Protein AF-A0A847N8X1-F1 (afdb_mon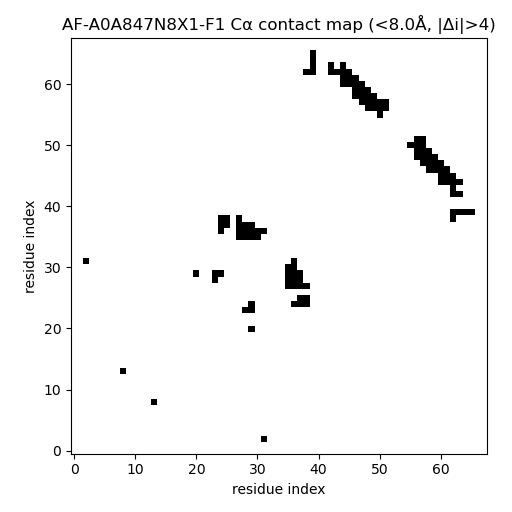omer)

Foldseek 3Di:
DDQDDDDDDDPVVVVVVCVPQVVCAQVQNDAGPNDGHHDDPPFDKDWDWDDPDPPDIDIDIDTDDPPD

Solvent-accessible surface area (backbone atoms only — not comparable to full-atom values): 4625 Å² total; per-residue (Å²): 134,87,90,77,88,89,84,89,75,54,75,65,57,51,50,54,48,51,69,46,51,54,56,29,36,79,67,49,64,30,65,56,100,87,43,70,46,71,75,66,90,90,56,76,71,52,72,48,80,46,75,84,49,102,86,38,76,46,80,49,75,50,62,84,65,92,87,116

Structure (mmCIF, N/CA/C/O backbone):
data_AF-A0A847N8X1-F1
#
_entry.id   AF-A0A847N8X1-F1
#
loop_
_atom_site.group_PDB
_atom_site.id
_atom_site.type_symbol
_atom_site.label_atom_id
_atom_site.label_alt_id
_atom_site.label_comp_id
_atom_site.label_asym_id
_atom_site.label_entity_id
_atom_site.label_seq_id
_atom_site.pdbx_PDB_ins_code
_atom_site.Cartn_x
_atom_site.Cartn_y
_atom_site.Cartn_z
_atom_site.occupancy
_atom_site.B_iso_or_equiv
_atom_site.auth_seq_id
_atom_site.auth_comp_id
_atom_site.auth_asym_id
_atom_site.auth_atom_id
_atom_site.pdbx_PDB_model_num
ATOM 1 N N . MET A 1 1 ? -8.647 14.408 7.778 1.00 46.66 1 MET A N 1
ATOM 2 C CA . MET A 1 1 ? -7.353 14.121 8.441 1.00 46.66 1 MET A CA 1
ATOM 3 C C . MET A 1 1 ? -6.376 13.594 7.396 1.00 46.66 1 MET A C 1
ATOM 5 O O . MET A 1 1 ? -6.828 12.936 6.467 1.00 46.66 1 MET A O 1
ATOM 9 N N . LYS A 1 2 ? -5.084 13.944 7.461 1.00 50.50 2 LYS A N 1
ATOM 10 C CA . LYS A 1 2 ? -4.060 13.416 6.540 1.00 50.50 2 LYS A CA 1
ATOM 11 C C . LYS A 1 2 ? -3.318 12.283 7.247 1.00 50.50 2 LYS A C 1
ATOM 13 O O . LYS A 1 2 ? -2.368 12.550 7.968 1.00 50.50 2 LYS A O 1
ATOM 18 N N . TYR A 1 3 ? -3.775 11.053 7.047 1.00 63.69 3 TYR A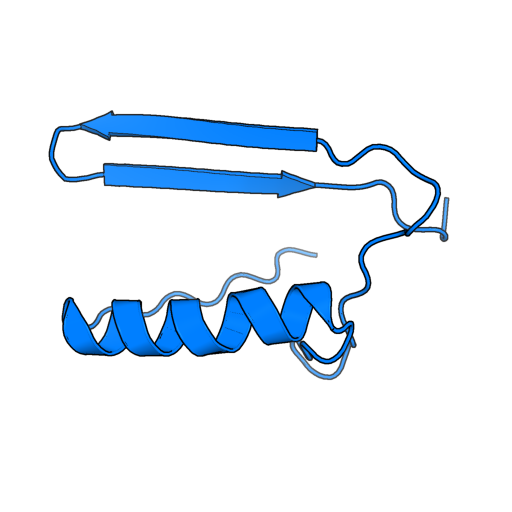 N 1
ATOM 19 C CA . TYR A 1 3 ? -3.043 9.855 7.451 1.00 63.69 3 TYR A CA 1
ATOM 20 C C . TYR A 1 3 ? -1.966 9.607 6.392 1.00 63.69 3 TYR A C 1
ATOM 22 O O . TYR A 1 3 ? -2.275 9.164 5.285 1.00 63.69 3 TYR A O 1
ATOM 30 N N . GLN A 1 4 ? -0.728 10.015 6.667 1.00 63.69 4 GLN A N 1
ATOM 31 C CA . GLN A 1 4 ? 0.394 9.831 5.749 1.00 63.69 4 GLN A CA 1
ATOM 32 C C . GLN A 1 4 ? 1.586 9.280 6.527 1.00 63.69 4 GLN A C 1
ATOM 34 O O . GLN A 1 4 ? 2.185 9.988 7.330 1.00 63.69 4 GLN A O 1
ATOM 39 N N . GLU A 1 5 ? 1.934 8.026 6.255 1.00 66.12 5 GLU A N 1
ATOM 40 C CA . GLU A 1 5 ? 3.190 7.420 6.687 1.00 66.12 5 GLU A CA 1
ATOM 41 C C . GLU A 1 5 ? 4.176 7.455 5.514 1.00 66.12 5 GLU A C 1
ATOM 43 O O . GLU A 1 5 ? 3.862 7.013 4.407 1.00 66.12 5 GLU A O 1
ATOM 48 N N . GLU A 1 6 ? 5.366 8.011 5.742 1.00 69.56 6 GLU A N 1
ATOM 49 C CA . GLU A 1 6 ? 6.448 8.047 4.757 1.00 69.56 6 GLU A CA 1
ATOM 50 C C . GLU A 1 6 ? 7.555 7.089 5.193 1.00 69.56 6 GLU A C 1
ATOM 52 O O . GLU A 1 6 ? 8.144 7.240 6.263 1.00 69.56 6 GLU A O 1
ATOM 57 N N . PHE A 1 7 ? 7.851 6.102 4.350 1.00 74.06 7 PHE A N 1
ATOM 58 C CA . PHE A 1 7 ? 8.921 5.139 4.581 1.00 74.06 7 PHE A CA 1
ATOM 59 C C . PHE A 1 7 ? 9.867 5.110 3.381 1.00 74.06 7 PHE A C 1
ATOM 61 O O . PHE A 1 7 ? 9.428 5.129 2.230 1.00 74.06 7 PHE A O 1
ATOM 68 N N . VAL A 1 8 ? 11.173 5.043 3.644 1.00 77.25 8 VAL A N 1
ATOM 69 C CA . VAL A 1 8 ? 12.211 4.873 2.620 1.00 77.25 8 VAL A CA 1
ATOM 70 C C . VAL A 1 8 ? 12.880 3.527 2.858 1.00 77.25 8 VAL A C 1
ATOM 72 O O . VAL A 1 8 ? 13.466 3.311 3.913 1.00 77.25 8 VAL A O 1
ATOM 75 N N . GLY A 1 9 ? 12.800 2.632 1.875 1.00 84.38 9 GLY A N 1
ATOM 76 C CA . GLY A 1 9 ? 13.353 1.282 1.967 1.00 84.38 9 GLY A CA 1
ATOM 77 C C . GLY A 1 9 ? 13.809 0.734 0.618 1.00 84.38 9 GLY A C 1
ATOM 78 O O . GLY A 1 9 ? 13.683 1.380 -0.427 1.00 84.38 9 GLY A O 1
ATOM 79 N N . THR A 1 10 ? 14.357 -0.476 0.634 1.00 91.75 10 THR A N 1
ATOM 80 C CA . THR A 1 10 ? 14.755 -1.210 -0.571 1.00 91.75 10 THR A CA 1
ATOM 81 C C . THR A 1 10 ? 13.543 -1.722 -1.358 1.00 91.75 10 THR A C 1
ATOM 83 O O . THR A 1 10 ? 12.426 -1.826 -0.853 1.00 91.75 10 THR A O 1
ATOM 86 N N . LYS A 1 11 ? 13.765 -2.127 -2.617 1.00 90.62 11 LYS A N 1
ATOM 87 C CA . LYS A 1 11 ? 12.731 -2.771 -3.450 1.00 90.62 11 LYS A CA 1
ATOM 88 C C . LYS A 1 11 ? 12.113 -4.008 -2.779 1.00 90.62 11 LYS A C 1
ATOM 90 O O . LYS A 1 11 ? 10.929 -4.266 -2.982 1.00 90.62 11 LYS A O 1
ATOM 95 N N . ALA A 1 12 ? 12.907 -4.781 -2.033 1.00 93.00 12 ALA A N 1
ATOM 96 C CA . ALA A 1 12 ? 12.430 -5.969 -1.329 1.00 93.00 12 ALA A CA 1
ATOM 97 C C . ALA A 1 12 ? 11.456 -5.578 -0.211 1.00 93.00 12 ALA A C 1
ATOM 99 O O . ALA A 1 12 ? 10.320 -6.038 -0.214 1.00 93.00 12 ALA A O 1
ATOM 100 N N . GLU A 1 13 ? 11.855 -4.631 0.640 1.00 89.81 13 GLU A N 1
ATOM 101 C CA . GLU A 1 13 ? 11.019 -4.122 1.734 1.00 89.81 13 GLU A CA 1
ATOM 102 C C . GLU A 1 13 ? 9.715 -3.505 1.221 1.00 89.81 13 GLU A C 1
ATOM 104 O O . GLU A 1 13 ? 8.645 -3.804 1.749 1.00 89.81 13 GLU A O 1
ATOM 109 N N . LEU A 1 14 ? 9.771 -2.722 0.135 1.00 90.19 14 LEU A N 1
ATOM 110 C CA . LEU A 1 14 ? 8.568 -2.195 -0.512 1.00 90.19 14 LEU A CA 1
ATOM 111 C C . LEU A 1 14 ? 7.668 -3.323 -1.039 1.00 90.19 14 LEU A C 1
ATOM 113 O O . LEU A 1 14 ? 6.448 -3.261 -0.900 1.00 90.19 14 LEU A O 1
ATOM 117 N N . SER A 1 15 ? 8.250 -4.360 -1.650 1.00 91.19 15 SER A N 1
ATOM 118 C CA . SER A 1 15 ? 7.473 -5.490 -2.159 1.00 91.19 15 SER A CA 1
ATOM 119 C C . SER A 1 15 ? 6.782 -6.261 -1.039 1.00 91.19 15 SER A C 1
ATOM 121 O O . SER A 1 15 ? 5.642 -6.678 -1.240 1.00 91.19 15 SER A O 1
ATOM 123 N N . ASP A 1 16 ? 7.455 -6.498 0.084 1.00 92.94 16 ASP A N 1
ATOM 124 C CA . ASP A 1 16 ? 6.867 -7.188 1.233 1.00 92.94 16 ASP A CA 1
ATOM 125 C C . ASP A 1 16 ? 5.779 -6.331 1.884 1.00 92.94 16 ASP A C 1
ATOM 127 O O . ASP A 1 16 ? 4.692 -6.832 2.177 1.00 92.94 16 ASP A O 1
ATOM 131 N N . PHE A 1 17 ? 6.015 -5.022 2.002 1.00 89.44 17 PHE A N 1
ATOM 132 C CA . PHE A 1 17 ? 5.023 -4.071 2.495 1.00 89.44 17 PHE A CA 1
ATOM 133 C C . PHE A 1 17 ? 3.748 -4.076 1.641 1.00 89.44 17 PHE A C 1
ATOM 135 O O . PHE A 1 17 ? 2.657 -4.276 2.170 1.00 89.44 17 PHE A O 1
ATOM 142 N N . ILE A 1 18 ? 3.867 -3.944 0.314 1.00 90.56 18 ILE A N 1
ATOM 143 C CA . ILE A 1 18 ? 2.710 -3.961 -0.599 1.00 90.56 18 ILE A CA 1
ATOM 144 C C . ILE A 1 18 ? 1.958 -5.297 -0.512 1.00 90.56 18 ILE A C 1
ATOM 146 O O . ILE A 1 18 ? 0.727 -5.308 -0.454 1.00 90.56 18 ILE A O 1
ATOM 150 N N . LYS A 1 19 ? 2.681 -6.425 -0.472 1.00 91.75 19 LYS A N 1
ATOM 151 C CA . LYS A 1 19 ? 2.087 -7.770 -0.357 1.00 91.75 19 LYS A CA 1
ATOM 152 C C . LYS A 1 19 ? 1.379 -8.011 0.972 1.00 91.75 19 LYS A C 1
ATOM 154 O O . LYS A 1 19 ? 0.591 -8.947 1.056 1.00 91.75 19 LYS A O 1
ATOM 159 N N . LYS A 1 20 ? 1.656 -7.204 1.991 1.00 90.81 20 LYS A N 1
ATOM 160 C CA . LYS A 1 20 ? 0.973 -7.252 3.278 1.00 90.81 20 LYS A CA 1
ATOM 161 C C . LYS A 1 20 ? -0.217 -6.286 3.308 1.00 90.81 20 LYS A C 1
ATOM 163 O O . LYS A 1 20 ? -1.354 -6.717 3.475 1.00 90.81 20 LYS A O 1
ATOM 168 N N . VAL A 1 21 ? 0.038 -5.003 3.059 1.00 90.12 21 VAL A N 1
ATOM 169 C CA . VAL A 1 21 ? -0.943 -3.924 3.243 1.00 90.12 21 VAL A CA 1
ATOM 170 C C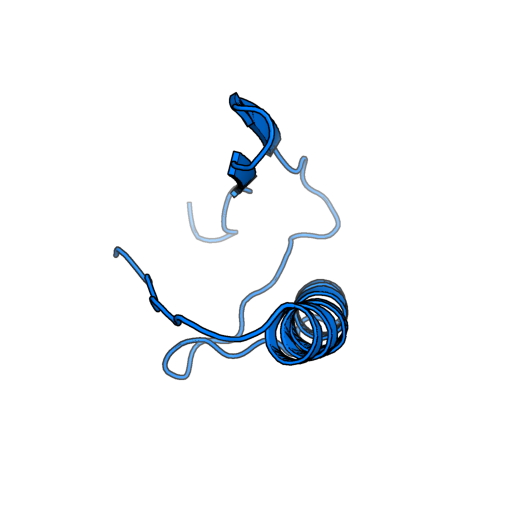 . VAL A 1 21 ? -2.116 -4.029 2.279 1.00 90.12 21 VAL A C 1
ATOM 172 O O . VAL A 1 21 ? -3.258 -3.861 2.697 1.00 90.12 21 VAL A O 1
ATOM 175 N N . ILE A 1 22 ? -1.863 -4.323 0.999 1.00 90.56 22 ILE A N 1
ATOM 176 C CA . ILE A 1 22 ? -2.943 -4.376 0.008 1.00 90.56 22 ILE A CA 1
ATOM 177 C C . ILE A 1 22 ? -3.927 -5.512 0.343 1.00 90.56 22 ILE A C 1
ATOM 179 O O . ILE A 1 22 ? -5.117 -5.228 0.469 1.00 90.56 22 ILE A O 1
ATOM 183 N N . PRO A 1 23 ? -3.500 -6.768 0.580 1.00 91.81 23 PRO A N 1
ATOM 184 C CA . PRO A 1 23 ? -4.425 -7.809 1.028 1.00 91.81 23 PRO A CA 1
ATOM 185 C C . PRO A 1 23 ? -5.138 -7.497 2.347 1.00 91.81 23 PRO A C 1
ATOM 187 O O . PRO A 1 23 ? -6.325 -7.790 2.460 1.00 91.81 23 PRO A O 1
ATOM 190 N N . GLU A 1 24 ? -4.459 -6.897 3.331 1.00 91.75 24 GLU A N 1
ATOM 191 C CA . GLU A 1 24 ? -5.094 -6.509 4.600 1.00 91.75 24 GLU A CA 1
ATOM 192 C C . GLU A 1 24 ? -6.182 -5.447 4.402 1.00 91.75 24 GLU A C 1
ATOM 194 O O . GLU A 1 24 ? -7.248 -5.553 5.014 1.00 91.75 24 GLU A O 1
ATOM 199 N N . LEU A 1 25 ? -5.963 -4.478 3.506 1.00 90.00 25 LEU A N 1
ATOM 200 C CA . LEU A 1 25 ? -6.957 -3.471 3.130 1.00 90.00 25 LEU A CA 1
ATOM 201 C C . LEU A 1 25 ? -8.204 -4.125 2.528 1.00 90.00 25 LEU A C 1
ATOM 203 O O . LEU A 1 25 ? -9.315 -3.889 3.000 1.00 90.00 25 LEU A O 1
ATOM 207 N N . PHE A 1 26 ? -8.027 -4.986 1.523 1.00 88.38 26 PHE A N 1
ATOM 208 C CA . PHE A 1 26 ? -9.146 -5.674 0.868 1.00 88.38 26 PHE A CA 1
ATOM 209 C C . PHE A 1 26 ? -9.84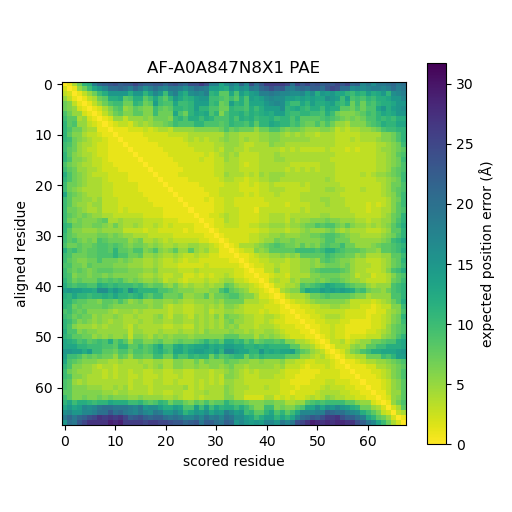4 -6.691 1.783 1.00 88.38 26 PHE A C 1
ATOM 211 O O . PHE A 1 26 ? -11.019 -6.988 1.588 1.00 88.38 26 PHE A O 1
ATOM 218 N N . ALA A 1 27 ? -9.151 -7.206 2.802 1.00 90.50 27 ALA A N 1
ATOM 219 C CA . ALA A 1 27 ? -9.741 -8.059 3.829 1.00 90.50 27 ALA A CA 1
ATOM 220 C C . ALA A 1 27 ? -10.448 -7.274 4.953 1.00 90.50 27 ALA A C 1
ATOM 222 O O . ALA A 1 27 ? -11.005 -7.906 5.853 1.00 90.50 27 ALA A O 1
ATOM 223 N N . GLY A 1 28 ? -10.397 -5.933 4.948 1.00 88.12 28 GLY A N 1
ATOM 224 C CA . GLY A 1 28 ? -10.952 -5.086 6.010 1.00 88.12 28 GLY A CA 1
ATOM 225 C C . GLY A 1 28 ? -10.233 -5.239 7.354 1.00 88.12 28 GLY A C 1
ATOM 226 O O . GLY A 1 28 ? -10.858 -5.101 8.404 1.00 88.12 28 GLY A O 1
ATOM 227 N N . LYS A 1 29 ? -8.942 -5.591 7.320 1.00 89.81 29 LYS A N 1
ATOM 228 C CA . LYS A 1 29 ? -8.082 -5.815 8.496 1.00 89.81 29 LYS A CA 1
ATOM 229 C C . LYS A 1 29 ? -6.974 -4.778 8.638 1.00 89.81 29 LYS A C 1
ATOM 231 O O . LYS A 1 29 ? -6.246 -4.816 9.621 1.00 89.81 29 LYS A O 1
ATOM 236 N N . LEU A 1 30 ? -6.815 -3.892 7.656 1.00 88.69 30 LEU A N 1
ATOM 237 C CA . LEU A 1 30 ? -5.822 -2.833 7.735 1.00 88.69 30 LEU A CA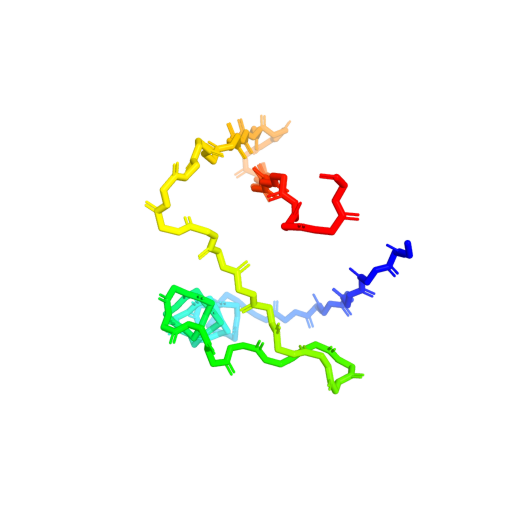 1
ATOM 238 C C . LEU A 1 30 ? -6.231 -1.833 8.817 1.00 88.69 30 LEU A C 1
ATOM 240 O O . LEU A 1 30 ? -7.282 -1.201 8.719 1.00 88.69 30 LEU A O 1
ATOM 244 N N . GLU A 1 31 ? -5.384 -1.677 9.825 1.00 86.25 31 GLU A N 1
ATOM 245 C CA . GLU A 1 31 ? -5.539 -0.675 10.874 1.00 86.25 31 GLU A CA 1
ATOM 246 C C . GLU A 1 31 ? -4.535 0.458 10.657 1.00 86.25 31 GLU A C 1
ATOM 248 O O . GLU A 1 31 ? -3.336 0.215 10.522 1.00 86.25 31 GLU A O 1
ATOM 253 N N . VAL A 1 32 ? -5.025 1.695 10.636 1.00 83.56 32 VAL A N 1
ATOM 254 C CA . VAL A 1 32 ? -4.216 2.915 10.536 1.00 83.56 32 VAL A CA 1
ATOM 255 C C . VAL A 1 32 ? -4.516 3.764 11.766 1.00 83.56 32 VAL A C 1
ATOM 257 O O . VAL A 1 32 ? -5.668 4.117 12.000 1.00 83.56 32 VAL A O 1
ATOM 260 N N . GLU A 1 33 ? -3.500 4.033 12.592 1.00 80.69 33 GLU A N 1
ATOM 261 C CA . GLU A 1 33 ? -3.617 4.794 13.855 1.00 80.69 33 GLU A CA 1
ATOM 262 C C . GLU A 1 33 ? -4.782 4.345 14.774 1.00 80.69 33 GLU A C 1
ATOM 264 O O . GLU A 1 33 ? -5.415 5.150 15.454 1.00 80.69 33 GLU A O 1
ATOM 269 N N . GLY A 1 34 ? -5.074 3.039 14.803 1.00 80.56 34 GLY A N 1
ATOM 270 C CA . GLY A 1 34 ? -6.153 2.456 15.614 1.00 80.56 34 GLY A CA 1
ATOM 271 C C . GLY A 1 34 ? -7.547 2.514 14.979 1.00 80.56 34 GLY A C 1
ATOM 272 O O . GLY A 1 34 ? -8.525 2.147 15.629 1.00 80.56 34 GLY A O 1
ATOM 273 N N . GLN A 1 35 ? -7.658 2.953 13.722 1.00 81.12 35 GLN A N 1
ATOM 274 C CA . GLN A 1 35 ? -8.889 2.892 12.937 1.00 81.12 35 GLN A CA 1
ATOM 275 C C . GLN A 1 35 ? -8.779 1.816 11.855 1.00 81.12 35 GLN A C 1
ATOM 277 O O . GLN A 1 35 ? -7.854 1.820 11.043 1.00 81.12 35 GLN A O 1
ATOM 282 N N . THR A 1 36 ? -9.738 0.890 11.817 1.00 85.94 36 THR A N 1
ATOM 283 C CA . THR A 1 36 ? -9.815 -0.112 10.750 1.00 85.94 36 THR A CA 1
ATOM 284 C C . THR A 1 36 ? -10.335 0.529 9.468 1.00 85.94 36 THR A C 1
ATOM 286 O O . THR A 1 36 ? -11.470 1.005 9.416 1.00 85.94 36 THR A O 1
ATOM 289 N N . VAL A 1 37 ? -9.526 0.500 8.415 1.00 86.06 37 VAL A N 1
ATOM 290 C CA . VAL A 1 37 ? -9.910 0.980 7.088 1.00 86.06 37 VAL A CA 1
ATOM 291 C C . VAL A 1 37 ? -10.814 -0.059 6.425 1.00 86.06 37 VAL A C 1
ATOM 293 O O . VAL A 1 37 ? -10.445 -1.230 6.304 1.00 86.06 37 VAL A O 1
ATOM 296 N N . ARG A 1 38 ? -12.001 0.363 5.978 1.00 84.75 38 ARG A N 1
ATOM 297 C CA . ARG A 1 38 ? -12.962 -0.488 5.262 1.00 84.75 38 ARG A CA 1
ATOM 298 C C . ARG A 1 38 ? -13.285 0.101 3.899 1.00 84.75 38 ARG A C 1
ATOM 300 O O . ARG A 1 38 ? -13.606 1.280 3.790 1.00 84.75 38 ARG A O 1
ATOM 307 N N . ILE A 1 39 ? -13.201 -0.745 2.879 1.00 86.56 39 ILE A N 1
ATOM 308 C CA . ILE A 1 39 ? -13.683 -0.435 1.537 1.00 86.56 39 ILE A CA 1
ATOM 309 C C . ILE A 1 39 ? -15.158 -0.864 1.469 1.00 86.56 39 ILE A C 1
ATOM 311 O O . ILE A 1 39 ? -15.450 -2.015 1.807 1.00 86.56 39 ILE A O 1
ATOM 315 N N . PRO A 1 40 ? -16.085 0.017 1.056 1.00 85.38 40 PRO A N 1
ATOM 316 C CA . PRO A 1 40 ? -17.494 -0.329 0.903 1.00 85.38 40 PRO A CA 1
ATOM 317 C C . PRO A 1 40 ? -17.675 -1.380 -0.201 1.00 85.38 40 PRO A C 1
ATOM 319 O O . PRO A 1 40 ? -17.082 -1.272 -1.271 1.00 85.38 40 PRO A O 1
ATOM 322 N N . ALA A 1 41 ? -18.499 -2.400 0.055 1.00 81.62 41 ALA A N 1
ATOM 323 C CA . ALA A 1 41 ? -18.761 -3.4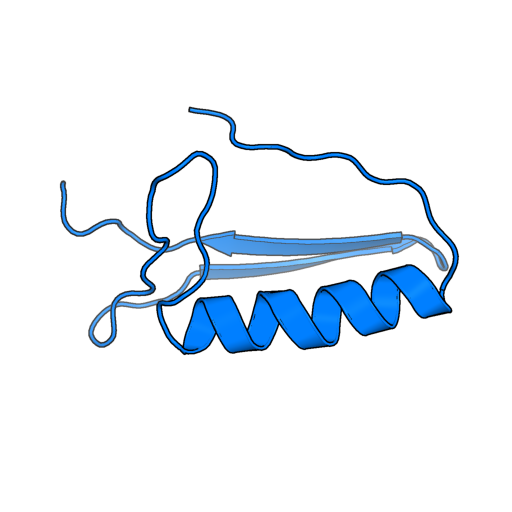72 -0.913 1.00 81.62 41 ALA A CA 1
ATOM 324 C C . ALA A 1 41 ? -19.744 -3.054 -2.021 1.00 81.62 41 ALA A C 1
ATOM 326 O O . ALA A 1 41 ? -19.698 -3.598 -3.121 1.00 81.62 41 ALA A O 1
ATOM 327 N N . ASP A 1 42 ? -20.606 -2.078 -1.725 1.00 83.94 42 ASP A N 1
ATOM 328 C CA . ASP A 1 42 ? -21.754 -1.698 -2.557 1.00 83.94 42 ASP A CA 1
ATOM 329 C C . ASP A 1 42 ? -21.611 -0.301 -3.189 1.00 83.94 42 ASP A C 1
ATOM 331 O O . ASP A 1 42 ? -22.591 0.266 -3.672 1.00 83.94 42 ASP A O 1
ATOM 335 N N . ARG A 1 43 ? -20.407 0.288 -3.160 1.00 80.38 43 ARG A N 1
ATOM 336 C CA . ARG A 1 43 ? -20.129 1.621 -3.718 1.00 80.38 43 ARG A CA 1
ATOM 337 C C . ARG A 1 43 ? -18.993 1.577 -4.729 1.00 80.38 43 ARG A C 1
ATOM 339 O O . ARG A 1 43 ? -18.125 0.705 -4.679 1.00 80.38 43 ARG A O 1
ATOM 346 N N . ASP A 1 44 ? -18.990 2.560 -5.620 1.00 84.50 44 ASP A N 1
ATOM 347 C CA . ASP A 1 44 ? -17.903 2.749 -6.568 1.00 84.50 44 ASP A CA 1
ATOM 348 C C . ASP A 1 44 ? -16.611 3.171 -5.855 1.00 84.50 44 ASP A C 1
ATOM 350 O O . ASP A 1 44 ? -16.608 3.946 -4.896 1.00 84.50 44 ASP A O 1
ATOM 354 N N . ILE A 1 45 ? -15.489 2.652 -6.353 1.00 88.06 45 ILE A N 1
ATOM 355 C CA . ILE A 1 45 ? -14.150 3.008 -5.888 1.00 88.06 45 ILE A CA 1
ATOM 356 C C . ILE A 1 45 ? -13.489 3.836 -6.983 1.00 88.06 45 ILE A C 1
ATOM 358 O O . ILE A 1 45 ? -13.200 3.337 -8.074 1.00 88.06 45 ILE A O 1
ATOM 362 N N . GLU A 1 46 ? -13.184 5.092 -6.680 1.00 90.56 46 GLU A N 1
ATOM 363 C CA . GLU A 1 46 ? -12.378 5.929 -7.555 1.00 90.56 46 GLU A CA 1
ATOM 364 C C . GLU A 1 46 ? -10.902 5.559 -7.401 1.00 90.56 46 GLU A C 1
ATOM 366 O O . GLU A 1 46 ? -10.322 5.635 -6.315 1.00 90.56 46 GLU A O 1
ATOM 371 N N . TYR A 1 47 ? -10.250 5.196 -8.503 1.00 90.50 47 TYR A N 1
ATOM 372 C CA . TYR A 1 47 ? -8.812 4.962 -8.516 1.00 90.50 47 TYR A CA 1
ATOM 373 C C . TYR A 1 47 ? -8.129 5.739 -9.637 1.00 90.50 47 TYR A C 1
ATOM 375 O O . TYR A 1 47 ? -8.640 5.898 -10.746 1.00 90.50 47 TYR A O 1
ATOM 383 N N . LYS A 1 48 ? -6.930 6.232 -9.340 1.00 92.25 48 LYS A N 1
ATOM 384 C CA . LYS A 1 48 ? -6.083 6.964 -10.275 1.00 92.25 48 LYS A CA 1
ATOM 385 C C . LYS A 1 48 ? -4.653 6.482 -10.148 1.00 92.25 48 LYS A C 1
ATOM 387 O O . LYS A 1 48 ? -4.079 6.500 -9.063 1.00 92.25 48 LYS A O 1
ATOM 392 N N . ILE A 1 49 ? -4.067 6.124 -11.283 1.00 91.94 49 ILE A N 1
ATOM 393 C CA . ILE A 1 49 ? -2.653 5.778 -11.387 1.00 91.94 49 ILE A CA 1
ATOM 394 C C . ILE A 1 49 ? -1.979 6.851 -12.239 1.00 91.94 49 ILE A C 1
ATOM 396 O O . ILE A 1 49 ? -2.432 7.144 -13.347 1.00 91.94 49 ILE A O 1
ATOM 400 N N . LYS A 1 50 ? -0.926 7.472 -11.709 1.00 93.12 50 LYS A N 1
ATOM 401 C CA . LYS A 1 50 ? -0.066 8.407 -12.440 1.00 93.12 50 LYS A CA 1
ATOM 402 C C . LYS A 1 50 ? 1.341 7.836 -12.549 1.00 93.12 50 LYS A C 1
ATOM 404 O O . LYS A 1 50 ? 1.853 7.259 -11.594 1.00 93.12 50 LYS A O 1
ATOM 409 N N . TYR A 1 51 ? 1.956 8.052 -13.704 1.00 91.62 51 TYR A N 1
ATOM 410 C CA . TYR A 1 51 ? 3.343 7.702 -13.987 1.00 91.62 51 TYR A CA 1
ATOM 411 C C . TYR A 1 51 ? 4.092 9.007 -14.255 1.00 91.62 51 TYR A C 1
ATOM 413 O O . TYR A 1 51 ? 3.996 9.558 -15.350 1.00 91.62 51 TYR A O 1
ATOM 421 N N . ASP A 1 52 ? 4.760 9.548 -13.238 1.00 84.25 52 ASP A N 1
ATOM 422 C CA . ASP A 1 52 ? 5.403 10.867 -13.325 1.00 84.25 52 ASP A CA 1
ATOM 423 C C . ASP A 1 52 ? 6.776 10.792 -14.020 1.00 84.25 52 ASP A C 1
ATOM 425 O O . ASP A 1 52 ? 7.198 11.730 -14.693 1.00 84.25 52 ASP A O 1
ATOM 429 N N . SER A 1 53 ? 7.486 9.666 -13.893 1.00 85.00 53 SER A N 1
ATOM 430 C CA . SER A 1 53 ? 8.750 9.396 -14.596 1.00 85.00 53 SER A CA 1
ATOM 431 C C . SER A 1 53 ? 9.054 7.893 -14.623 1.00 85.00 53 SER A C 1
ATOM 433 O O . SER A 1 53 ? 8.328 7.099 -14.027 1.00 85.00 53 SER A O 1
ATOM 435 N N . VAL A 1 54 ? 10.165 7.489 -15.253 1.00 81.25 54 VAL A N 1
ATOM 436 C CA . VAL A 1 54 ? 10.628 6.082 -15.311 1.00 81.25 54 VAL A CA 1
ATOM 437 C C . VAL A 1 54 ? 10.776 5.439 -13.918 1.00 81.25 54 VAL A C 1
ATOM 439 O O . VAL A 1 54 ? 10.706 4.219 -13.801 1.00 81.25 54 VAL A O 1
ATOM 442 N N . GLY A 1 55 ? 10.941 6.238 -12.857 1.00 82.56 55 GLY A N 1
ATOM 443 C CA . GLY A 1 55 ? 11.096 5.757 -11.480 1.00 82.56 55 GLY A CA 1
ATOM 444 C C . GLY A 1 55 ? 9.990 6.167 -10.507 1.00 82.56 55 GLY A C 1
ATOM 445 O O . GLY A 1 55 ? 10.161 5.948 -9.311 1.00 82.56 55 GLY A O 1
ATOM 446 N N . SER A 1 56 ? 8.894 6.784 -10.963 1.00 86.44 56 SER A N 1
ATOM 447 C CA . SER A 1 56 ? 7.857 7.308 -10.064 1.00 86.44 56 SER A CA 1
ATOM 448 C C . SER A 1 56 ? 6.458 6.906 -10.514 1.00 86.44 56 SER A C 1
ATOM 450 O O . SER A 1 56 ? 6.021 7.231 -11.620 1.00 86.44 56 SER A O 1
ATOM 452 N N . ILE A 1 57 ? 5.764 6.198 -9.624 1.00 89.62 57 ILE A N 1
ATOM 453 C CA . ILE A 1 57 ? 4.366 5.806 -9.766 1.00 89.62 57 ILE A CA 1
ATOM 454 C C . ILE A 1 57 ? 3.590 6.314 -8.553 1.00 89.62 57 ILE A C 1
ATOM 456 O O . ILE A 1 57 ? 4.014 6.136 -7.412 1.00 89.62 57 ILE A O 1
ATOM 460 N N . ASN A 1 58 ? 2.440 6.930 -8.802 1.00 89.56 58 ASN A N 1
ATOM 461 C CA . ASN A 1 58 ? 1.498 7.327 -7.769 1.00 89.56 58 ASN A CA 1
ATOM 462 C C . ASN A 1 58 ? 0.188 6.568 -7.978 1.00 89.56 58 ASN A C 1
ATOM 464 O O . ASN A 1 58 ? -0.413 6.645 -9.050 1.00 89.56 58 ASN A O 1
ATOM 468 N N . ILE A 1 59 ? -0.242 5.836 -6.955 1.00 89.75 59 ILE A N 1
ATOM 469 C CA . ILE A 1 59 ? -1.520 5.130 -6.933 1.00 89.75 59 ILE A CA 1
ATOM 470 C C . ILE A 1 59 ? -2.368 5.807 -5.865 1.00 89.75 59 ILE A C 1
ATOM 472 O O . ILE A 1 59 ? -1.995 5.823 -4.693 1.00 89.75 59 ILE A O 1
ATOM 476 N N . LYS A 1 60 ? -3.501 6.376 -6.271 1.00 90.25 60 LYS A N 1
ATOM 477 C CA . LYS A 1 60 ? -4.501 6.937 -5.367 1.00 90.25 60 LYS A CA 1
ATOM 478 C C . LYS A 1 60 ? -5.786 6.135 -5.513 1.00 90.25 60 LYS A C 1
ATOM 480 O O . LYS A 1 60 ? -6.281 5.984 -6.625 1.00 90.25 60 LYS A O 1
ATOM 485 N N . MET A 1 61 ? -6.317 5.656 -4.397 1.00 88.56 61 MET A N 1
ATOM 486 C CA . MET A 1 61 ? -7.639 5.040 -4.299 1.00 88.56 61 MET A CA 1
ATOM 487 C C . MET A 1 61 ? -8.468 5.862 -3.316 1.00 88.56 61 MET A C 1
ATOM 489 O O . MET A 1 61 ? -7.929 6.393 -2.341 1.00 88.56 61 MET A O 1
ATOM 493 N N . SER A 1 62 ? -9.745 6.057 -3.601 1.00 88.38 62 SER A N 1
ATOM 494 C CA . SER A 1 62 ? -10.663 6.846 -2.782 1.00 88.38 62 SER A CA 1
ATOM 495 C C . SER A 1 62 ? -12.073 6.289 -2.943 1.00 88.38 62 SER A C 1
ATOM 497 O O . SER A 1 62 ? -12.439 5.811 -4.012 1.00 88.38 62 SER A O 1
ATOM 499 N N . TRP A 1 63 ? -12.843 6.310 -1.868 1.00 89.12 63 TRP A N 1
ATOM 500 C CA . TRP A 1 63 ? -14.228 5.861 -1.839 1.00 89.12 63 TRP A CA 1
ATOM 501 C C . TRP A 1 63 ? -14.989 6.726 -0.841 1.00 89.12 63 TRP A C 1
ATOM 503 O O . TRP A 1 63 ? -14.391 7.287 0.083 1.00 89.12 63 TRP A O 1
ATOM 513 N N . GLU A 1 64 ? -16.299 6.843 -1.034 1.00 78.44 64 GLU A N 1
ATOM 514 C CA . GLU A 1 64 ? -17.165 7.560 -0.103 1.00 78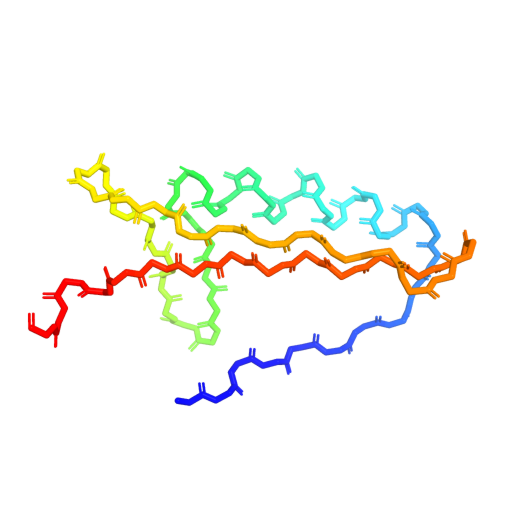.44 64 GLU A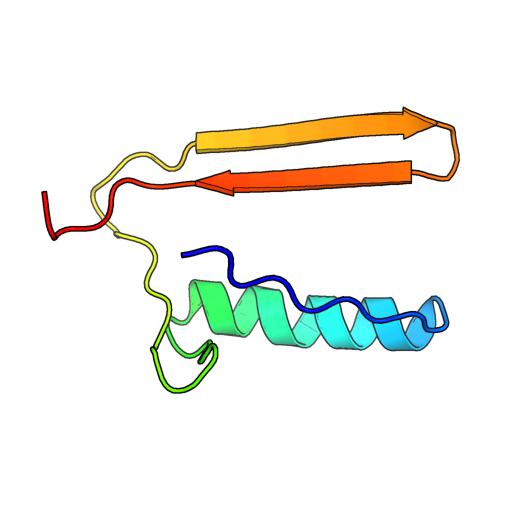 CA 1
ATOM 515 C C . GLU A 1 64 ? -17.324 6.734 1.172 1.00 78.44 64 GLU A C 1
ATOM 517 O O . GLU A 1 64 ? -17.804 5.596 1.134 1.00 78.44 64 GLU A O 1
ATOM 522 N N . ASN A 1 65 ? -16.921 7.308 2.304 1.00 66.44 65 ASN A N 1
ATOM 523 C CA . ASN A 1 65 ? -17.130 6.691 3.607 1.00 66.44 65 ASN A CA 1
ATOM 524 C C . ASN A 1 65 ? -18.640 6.647 3.904 1.00 66.44 65 ASN A C 1
ATOM 526 O O . ASN A 1 65 ? -19.381 7.535 3.488 1.00 66.44 65 ASN A O 1
ATOM 530 N N . GLU A 1 66 ? -19.123 5.626 4.614 1.00 58.34 66 GLU A N 1
ATOM 531 C CA . GLU A 1 66 ? -20.551 5.512 4.977 1.00 58.34 66 GLU A CA 1
ATOM 532 C C . GLU A 1 66 ? -21.053 6.642 5.907 1.00 58.34 66 GLU A C 1
ATOM 534 O O . GLU A 1 66 ? -22.248 6.719 6.162 1.00 58.34 66 GLU A O 1
ATOM 539 N N . GLU A 1 67 ? -20.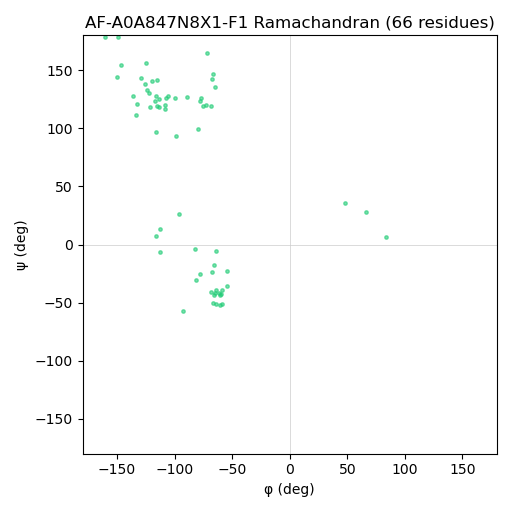171 7.527 6.387 1.00 53.97 67 GLU A N 1
ATOM 540 C CA . GLU A 1 67 ? -20.473 8.620 7.328 1.00 53.97 67 GLU A CA 1
ATOM 541 C C . GLU A 1 67 ? -20.723 10.008 6.684 1.00 53.97 67 GLU A C 1
ATOM 543 O O . GLU A 1 67 ? -20.535 11.024 7.353 1.00 53.97 67 GLU A O 1
ATOM 548 N N . GLU A 1 68 ? -21.177 10.080 5.426 1.00 41.00 68 GLU A N 1
ATOM 549 C CA . GLU A 1 68 ? -21.873 11.275 4.889 1.00 41.00 68 GLU A CA 1
ATOM 550 C C . GLU A 1 68 ? -23.334 10.973 4.535 1.00 41.00 68 GLU A C 1
ATOM 552 O O . GLU A 1 68 ? -23.586 9.957 3.843 1.00 41.00 68 GLU A O 1
#

Mean predicted aligned error: 6.4 Å

Sequence (68 aa):
MKYQEEFVGTKAELSDFIKKVIPELFAGKLEVEGQTVRIPADRDIEYKIKYDSVGSINIKMSWENEEE

Radius of gyration: 13.72 Å; Cα contacts (8 Å, |Δi|>4): 59; chains: 1; bounding box: 37×22×31 Å

Secondary structure (DSSP, 8-state):
----------HHHHHHHHHHHHHHHHTT--EETTEE----SSS-EEEEEEEEETTEEEEEEEE--TT-

Nearest PDB structures (foldseek):
  6tv0-assembly1_D  TM=3.397E-01  e=5.013E+00  Serratia sp. (in: enterobacteria)
  2iu7-assembly1_J  TM=3.367E-01  e=4.391E+00  Escherichia coli
  2ivb-assembly1_C  TM=3.516E-01  e=4.692E+00  Escherichia coli
  2ivq-assembly1_D  TM=3.461E-01  e=7.968E+00  Escherichia coli
  2iu7-assembly1_I  TM=3.438E-01  e=8.513E+00  Escherichia coli

pLDDT: mean 83.09, std 11.7, range [41.0, 93.12]